Protein AF-A0A4S8NZJ7-F1 (afdb_monomer_lite)

Radius of gyration: 27.05 Å; chains: 1; bounding box: 41×64×67 Å

pLDDT: mean 71.02, std 15.76, range [44.41, 94.88]

Organism: NCBI:txid1210932

Structure (mmCIF, N/CA/C/O backbone):
data_AF-A0A4S8NZJ7-F1
#
_entry.id   AF-A0A4S8NZJ7-F1
#
loop_
_atom_site.group_PDB
_atom_site.id
_atom_site.type_symbol
_atom_site.label_atom_id
_atom_site.label_alt_id
_atom_site.label_comp_id
_atom_site.label_asym_id
_atom_site.label_entity_id
_atom_site.label_seq_id
_atom_site.pdbx_PDB_ins_code
_atom_site.Cartn_x
_atom_site.Cartn_y
_atom_site.Cartn_z
_atom_site.occupancy
_atom_site.B_iso_or_equiv
_atom_site.auth_seq_id
_atom_site.auth_comp_id
_atom_site.auth_asym_id
_atom_site.auth_atom_id
_atom_site.pdbx_PDB_model_num
ATOM 1 N N . MET A 1 1 ? -6.279 -45.216 -19.627 1.00 56.88 1 MET A N 1
ATOM 2 C CA . MET A 1 1 ? -6.843 -45.338 -18.262 1.00 56.88 1 MET A CA 1
ATOM 3 C C . MET A 1 1 ? -6.070 -44.572 -17.170 1.00 56.88 1 MET A C 1
ATOM 5 O O . MET A 1 1 ? -6.439 -44.696 -16.018 1.00 56.88 1 MET A O 1
ATOM 9 N N . MET A 1 2 ? -5.080 -43.715 -17.474 1.00 56.72 2 MET A N 1
ATOM 10 C CA . MET A 1 2 ? -4.348 -42.943 -16.438 1.00 56.72 2 MET A CA 1
ATOM 11 C C . MET A 1 2 ? -4.965 -41.575 -16.085 1.00 56.72 2 MET A C 1
ATOM 13 O O . MET A 1 2 ? -4.585 -40.968 -15.096 1.00 56.72 2 MET A O 1
ATOM 17 N N . ARG A 1 3 ? -5.942 -41.079 -16.859 1.00 57.44 3 ARG A N 1
ATOM 18 C CA . ARG A 1 3 ? -6.593 -39.777 -16.600 1.00 57.44 3 ARG A CA 1
ATOM 19 C C . ARG A 1 3 ? -7.710 -39.850 -15.552 1.00 57.44 3 ARG A C 1
ATOM 21 O O . ARG A 1 3 ? -7.952 -38.870 -14.862 1.00 57.44 3 ARG A O 1
ATOM 28 N N . LEU A 1 4 ? -8.351 -41.012 -15.404 1.00 55.62 4 LEU A N 1
ATOM 29 C CA . LEU A 1 4 ? -9.416 -41.228 -14.415 1.00 55.62 4 LEU A CA 1
ATOM 30 C C . LEU A 1 4 ? -8.872 -41.326 -12.980 1.00 55.62 4 LEU A C 1
ATOM 32 O O . LEU A 1 4 ? -9.505 -40.825 -12.057 1.00 55.62 4 LEU A O 1
ATOM 36 N N . PHE A 1 5 ? -7.670 -41.883 -12.800 1.00 59.28 5 PHE A N 1
ATOM 37 C CA . PHE A 1 5 ? -7.024 -41.971 -11.486 1.00 59.28 5 PHE A CA 1
ATOM 38 C C . PHE A 1 5 ? -6.636 -40.598 -10.916 1.00 59.28 5 PHE A C 1
ATOM 40 O O . PHE A 1 5 ? -6.776 -40.377 -9.716 1.00 59.28 5 PHE A O 1
ATOM 47 N N . CYS A 1 6 ? -6.219 -39.649 -11.762 1.00 59.28 6 CYS A N 1
ATOM 48 C CA . CYS A 1 6 ? -5.834 -38.310 -11.307 1.00 59.28 6 CYS A CA 1
ATOM 49 C C . CYS A 1 6 ? -7.018 -37.496 -10.762 1.00 59.28 6 CYS A C 1
ATOM 51 O O . CYS A 1 6 ? -6.850 -36.776 -9.784 1.00 59.28 6 CYS A O 1
ATOM 53 N N . VAL A 1 7 ? -8.214 -37.636 -11.347 1.00 62.31 7 VAL A N 1
ATOM 54 C CA . VAL A 1 7 ? -9.413 -36.898 -10.903 1.00 62.31 7 VAL A CA 1
ATOM 55 C C . VAL A 1 7 ? -9.942 -37.441 -9.569 1.00 62.31 7 VAL A C 1
ATOM 57 O O . VAL A 1 7 ? -10.373 -36.674 -8.709 1.00 62.31 7 VAL A O 1
ATOM 60 N N . ALA A 1 8 ? -9.855 -38.758 -9.356 1.00 59.72 8 ALA A N 1
ATOM 61 C CA . ALA A 1 8 ? -10.271 -39.384 -8.102 1.00 59.72 8 ALA A CA 1
ATOM 62 C C . ALA A 1 8 ? -9.360 -38.996 -6.920 1.00 59.72 8 ALA A C 1
ATOM 64 O O . ALA A 1 8 ? -9.852 -38.754 -5.820 1.00 59.72 8 ALA A O 1
ATOM 65 N N . PHE A 1 9 ? -8.047 -38.869 -7.147 1.00 59.16 9 PHE A N 1
ATOM 66 C CA . PHE A 1 9 ? -7.098 -38.502 -6.089 1.00 59.16 9 PHE A CA 1
ATOM 67 C C . PHE A 1 9 ? -7.248 -37.042 -5.630 1.00 59.16 9 PHE A C 1
ATOM 69 O O . PHE A 1 9 ? -7.071 -36.749 -4.450 1.00 59.16 9 PHE A O 1
ATOM 76 N N . THR A 1 10 ? -7.636 -36.124 -6.523 1.00 61.72 10 THR A N 1
ATOM 77 C CA . THR A 1 10 ? -7.858 -34.710 -6.165 1.00 61.72 10 THR A CA 1
ATOM 78 C C . THR A 1 10 ? -9.104 -34.478 -5.310 1.00 61.72 10 THR A C 1
ATOM 80 O O . THR A 1 10 ? -9.144 -33.510 -4.558 1.00 61.72 10 THR A O 1
ATOM 83 N N . LEU A 1 11 ? -10.104 -35.365 -5.379 1.00 59.19 11 LEU A N 1
ATOM 84 C CA . LEU A 1 11 ? -11.339 -35.238 -4.594 1.00 59.19 11 LEU A CA 1
ATOM 85 C C . LEU A 1 11 ? -11.189 -35.716 -3.139 1.00 59.19 11 LEU A C 1
ATOM 87 O O . LEU A 1 11 ? -11.996 -35.345 -2.292 1.00 59.19 11 LEU A O 1
ATOM 91 N N . LEU A 1 12 ? -10.154 -36.505 -2.830 1.00 59.03 12 LEU A N 1
ATOM 92 C CA . LEU A 1 12 ? -9.929 -37.051 -1.485 1.00 59.03 12 LEU A CA 1
ATOM 93 C C . LEU A 1 12 ? -9.163 -36.103 -0.542 1.00 59.03 12 LEU A C 1
ATOM 95 O O . LEU A 1 12 ? -9.140 -36.346 0.660 1.00 59.03 12 LEU A O 1
ATOM 99 N N . PHE A 1 13 ? -8.571 -35.012 -1.043 1.00 57.50 13 PHE A N 1
ATOM 100 C CA . PHE A 1 13 ? -7.710 -34.116 -0.250 1.00 57.50 13 PHE A CA 1
ATOM 101 C C . PHE A 1 13 ? -8.361 -32.795 0.207 1.00 57.50 13 PHE A C 1
ATOM 103 O O . PHE A 1 13 ? -7.684 -31.955 0.797 1.00 57.50 13 PHE A O 1
ATOM 110 N N . SER A 1 14 ? -9.661 -32.580 -0.021 1.00 56.59 14 SER A N 1
ATOM 111 C CA . SER A 1 14 ? -10.312 -31.276 0.213 1.00 56.59 14 SER A CA 1
ATOM 112 C C . SER A 1 14 ? -11.052 -31.091 1.550 1.00 56.59 14 SER A C 1
ATOM 114 O O . SER A 1 14 ? -11.707 -30.067 1.729 1.00 56.59 14 SER A O 1
ATOM 116 N N . SER A 1 15 ? -10.944 -31.994 2.529 1.00 55.88 15 SER A N 1
ATOM 117 C CA . SER A 1 15 ? -11.576 -31.795 3.848 1.00 55.88 15 SER A CA 1
ATOM 118 C C . SER A 1 15 ? -10.601 -31.240 4.896 1.00 55.88 15 SER A C 1
ATOM 120 O O . SER A 1 15 ? -10.192 -31.949 5.813 1.00 55.88 15 SER A O 1
ATOM 122 N N . VAL A 1 16 ? -10.244 -29.957 4.794 1.00 62.84 16 VAL A N 1
ATOM 123 C CA . VAL A 1 16 ? -9.713 -29.202 5.944 1.00 62.84 16 VAL A CA 1
ATOM 124 C C . VAL A 1 16 ? -10.881 -28.574 6.699 1.00 62.84 16 VAL A C 1
ATOM 126 O O . VAL A 1 16 ? -11.439 -27.559 6.288 1.00 62.84 16 VAL A O 1
ATOM 129 N N . ALA A 1 17 ? -11.273 -29.195 7.810 1.00 62.97 17 ALA A N 1
ATOM 130 C CA . ALA A 1 17 ? -12.188 -28.588 8.768 1.00 62.97 17 ALA A CA 1
ATOM 131 C C . ALA A 1 17 ? -11.425 -27.525 9.574 1.00 62.97 17 ALA A C 1
ATOM 133 O O . ALA A 1 17 ? -10.709 -27.841 10.521 1.00 62.97 17 ALA A O 1
ATOM 134 N N . VAL A 1 18 ? -11.556 -26.254 9.192 1.00 61.53 18 VAL A N 1
ATOM 135 C CA . VAL A 1 18 ? -11.123 -25.131 10.033 1.00 61.53 18 VAL A CA 1
ATOM 136 C C . VAL A 1 18 ? -12.219 -24.888 11.069 1.00 61.53 18 VAL A C 1
ATOM 138 O O . VAL A 1 18 ? -13.236 -24.267 10.772 1.00 61.53 18 VAL A O 1
ATOM 141 N N . GLN A 1 19 ? -12.026 -25.382 12.292 1.00 58.59 19 GLN A N 1
ATOM 142 C CA . GLN A 1 19 ? -12.768 -24.878 13.446 1.00 58.59 19 GLN A CA 1
ATOM 143 C C . GLN A 1 19 ? -12.114 -23.568 13.889 1.00 58.59 19 GLN A C 1
ATOM 145 O O . GLN A 1 19 ? -11.059 -23.563 14.518 1.00 58.59 19 GLN A O 1
ATOM 150 N N . ALA A 1 20 ? -12.738 -22.443 13.548 1.00 52.53 20 ALA A N 1
ATOM 151 C CA . ALA A 1 20 ? -12.484 -21.194 14.248 1.00 52.53 20 ALA A CA 1
ATOM 152 C C . ALA A 1 20 ? -13.223 -21.274 15.589 1.00 52.53 20 ALA A C 1
ATOM 154 O O . ALA A 1 20 ? -14.441 -21.111 15.642 1.00 52.53 20 ALA A O 1
ATOM 155 N N . GLY A 1 21 ? -12.494 -21.586 16.663 1.00 52.81 21 GLY A N 1
ATOM 156 C CA . GLY A 1 21 ? -13.017 -21.479 18.019 1.00 52.81 21 GLY A CA 1
ATOM 157 C C . GLY A 1 21 ? -13.484 -20.047 18.268 1.00 52.81 21 GLY A C 1
ATOM 158 O O . GLY A 1 21 ? -12.705 -19.100 18.159 1.00 52.81 21 GLY A O 1
ATOM 159 N N . THR A 1 22 ? -14.768 -19.879 18.564 1.00 50.16 22 THR A N 1
ATOM 160 C CA . THR A 1 22 ? -15.322 -18.615 19.036 1.00 50.16 22 THR A CA 1
ATOM 161 C C . THR A 1 22 ? -14.722 -18.323 20.406 1.00 50.16 22 THR A C 1
ATOM 163 O O . THR A 1 22 ? -15.079 -18.965 21.392 1.00 50.16 22 THR A O 1
ATOM 166 N N . VAL A 1 23 ? -13.798 -17.362 20.483 1.00 44.41 23 VAL A N 1
ATOM 167 C CA . VAL A 1 23 ? -13.422 -16.756 21.764 1.00 44.41 23 VAL A CA 1
ATOM 168 C C . VAL A 1 23 ? -14.628 -15.945 22.218 1.00 44.41 23 VAL A C 1
ATOM 170 O O . VAL A 1 23 ? -14.852 -14.815 21.791 1.00 44.41 23 VAL A O 1
ATOM 173 N N . GLN A 1 24 ? -15.454 -16.586 23.033 1.00 49.00 24 GLN A N 1
ATOM 174 C CA . GLN A 1 24 ? -16.558 -15.973 23.740 1.00 49.00 24 GLN A CA 1
ATOM 175 C C . GLN A 1 24 ? -15.948 -15.128 24.858 1.00 49.00 24 GLN A C 1
ATOM 177 O O . GLN A 1 24 ? -15.594 -15.629 25.921 1.00 49.00 24 GLN A O 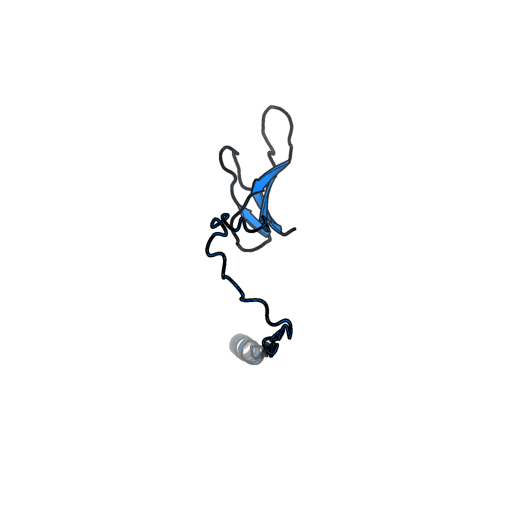1
ATOM 182 N N . SER A 1 25 ? -15.724 -13.844 24.583 1.00 51.91 25 SER A N 1
ATOM 183 C CA . SER A 1 25 ? -15.398 -12.870 25.622 1.00 51.91 25 SER A CA 1
ATOM 184 C C . SER A 1 25 ? -16.667 -12.559 26.415 1.00 51.91 25 SER A C 1
ATOM 186 O O . SER A 1 25 ? -17.287 -11.519 26.219 1.00 51.91 25 SER A O 1
ATOM 188 N N . ASP A 1 26 ? -17.048 -13.478 27.302 1.00 51.22 26 ASP A N 1
ATOM 189 C CA . ASP A 1 26 ? -17.940 -13.195 28.428 1.00 51.22 26 ASP A CA 1
ATOM 190 C C . ASP A 1 26 ? -17.159 -12.339 29.436 1.00 51.22 26 ASP A C 1
ATOM 192 O O . ASP A 1 26 ? -16.576 -12.825 30.404 1.00 51.22 26 ASP A O 1
ATOM 196 N N . ALA A 1 27 ? -17.066 -11.039 29.159 1.00 61.91 27 ALA A N 1
ATOM 197 C CA . ALA A 1 27 ? -16.664 -10.067 30.162 1.00 61.91 27 ALA A CA 1
ATOM 198 C C . ALA A 1 27 ? -17.948 -9.562 30.839 1.00 61.91 27 ALA A C 1
ATOM 200 O O . ALA A 1 27 ? -18.752 -8.911 30.165 1.00 61.91 27 ALA A O 1
ATOM 201 N N . PRO A 1 28 ? -18.185 -9.846 32.135 1.00 59.38 28 PRO A N 1
ATOM 202 C CA . PRO A 1 28 ? -19.327 -9.268 32.828 1.00 59.38 28 PRO A CA 1
ATOM 203 C C . PRO A 1 28 ? -19.189 -7.737 32.836 1.00 59.38 28 PRO A C 1
ATOM 205 O O . PRO A 1 28 ? -18.071 -7.228 32.989 1.00 59.38 28 PRO A O 1
ATOM 208 N N . PRO A 1 29 ? -20.287 -6.973 32.681 1.00 59.47 29 PRO A N 1
ATOM 209 C CA . PRO A 1 29 ? -20.232 -5.535 32.872 1.00 59.47 29 PRO A CA 1
ATOM 210 C C . PRO A 1 29 ? -19.851 -5.282 34.331 1.00 59.47 29 PRO A C 1
ATOM 212 O O . PRO A 1 29 ? -20.594 -5.620 35.250 1.00 59.47 29 PRO A O 1
ATOM 2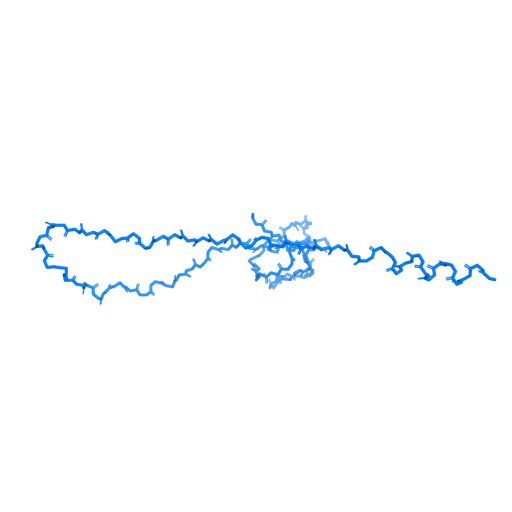15 N N . TYR A 1 30 ? -18.665 -4.724 34.555 1.00 60.66 30 TYR A N 1
ATOM 216 C CA . TYR A 1 30 ? -18.295 -4.253 35.878 1.00 60.66 30 TYR A CA 1
ATOM 217 C C . TYR A 1 30 ? -19.232 -3.087 36.225 1.00 60.66 30 TYR A C 1
ATOM 219 O O . TYR A 1 30 ? -19.290 -2.082 35.517 1.00 60.66 30 TYR A O 1
ATOM 227 N N . VAL A 1 31 ? -20.005 -3.229 37.298 1.00 63.19 31 VAL A N 1
ATOM 228 C CA . VAL A 1 31 ? -20.786 -2.130 37.867 1.00 63.19 31 VAL A CA 1
ATOM 229 C C . VAL A 1 31 ? -19.972 -1.595 39.036 1.00 63.19 31 VAL A C 1
ATOM 231 O O . VAL A 1 31 ? -19.872 -2.241 40.076 1.00 63.19 31 VAL A O 1
ATOM 234 N N . LEU A 1 32 ? -19.337 -0.4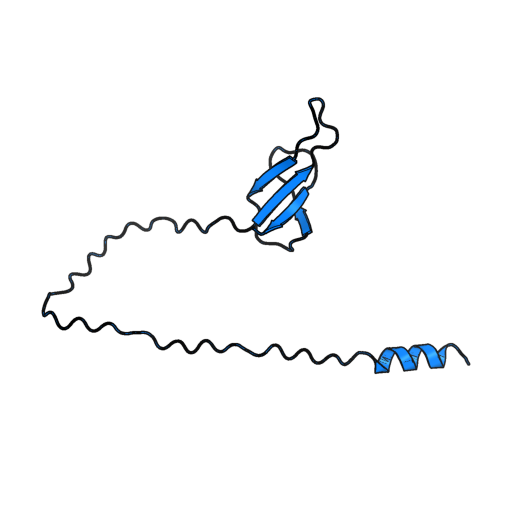36 38.849 1.00 63.94 32 LEU A N 1
ATOM 235 C CA . LEU A 1 32 ? -18.754 0.311 39.962 1.00 63.94 32 LEU A CA 1
ATOM 236 C C . LEU A 1 32 ? -19.906 0.995 40.710 1.00 63.94 32 LEU A C 1
ATOM 238 O O . LEU A 1 32 ? -20.438 1.999 40.243 1.00 63.94 32 LEU A O 1
ATOM 242 N N . ILE A 1 33 ? -20.305 0.436 41.850 1.00 58.41 33 ILE A N 1
ATOM 243 C CA . ILE A 1 33 ? -21.248 1.078 42.770 1.00 58.41 33 ILE A CA 1
ATOM 244 C C . ILE A 1 33 ? -20.423 2.010 43.659 1.00 58.41 33 ILE A C 1
ATOM 246 O O . ILE A 1 33 ? -19.617 1.553 44.467 1.00 58.41 33 ILE A O 1
ATOM 250 N N . ASN A 1 34 ? -20.569 3.317 43.448 1.00 55.94 34 ASN A N 1
ATOM 251 C CA . ASN A 1 34 ? -19.977 4.342 44.301 1.00 55.94 34 ASN A CA 1
ATOM 252 C C . ASN A 1 34 ? -20.929 4.584 45.483 1.00 55.94 34 ASN A C 1
ATOM 254 O O . ASN A 1 34 ? -22.002 5.142 45.287 1.00 55.94 34 ASN A O 1
ATOM 258 N N . ASP A 1 35 ? -20.549 4.144 46.684 1.00 56.62 35 ASP A N 1
ATOM 259 C CA . ASP A 1 35 ? -21.325 4.274 47.935 1.00 56.62 35 ASP A CA 1
ATOM 260 C C . ASP A 1 35 ? -21.166 5.669 48.586 1.00 56.62 35 ASP A C 1
ATOM 262 O O . ASP A 1 35 ? -21.303 5.853 49.794 1.00 56.62 35 ASP A O 1
ATOM 266 N N . SER A 1 36 ? -20.821 6.676 47.779 1.00 57.09 36 SER A N 1
ATOM 267 C CA . SER A 1 36 ? -20.923 8.077 48.173 1.00 57.09 36 SER A CA 1
ATOM 268 C C . SER A 1 36 ? -22.256 8.603 47.679 1.00 57.09 36 SER A C 1
ATOM 270 O O . SER A 1 36 ? -22.529 8.606 46.480 1.00 57.09 36 SER A O 1
ATOM 272 N N . ASN A 1 37 ? -23.063 9.070 48.625 1.00 54.91 37 ASN A N 1
ATOM 273 C CA . ASN A 1 37 ? -24.385 9.669 48.466 1.00 54.91 37 ASN A CA 1
ATOM 274 C C . ASN A 1 37 ? -24.336 11.041 47.747 1.00 54.91 37 ASN A C 1
ATOM 276 O O . ASN A 1 37 ? -25.024 11.986 48.127 1.00 54.91 37 ASN A O 1
ATOM 280 N N . ASP A 1 38 ? -23.482 11.161 46.733 1.00 54.38 38 ASP A N 1
ATOM 281 C CA . ASP A 1 38 ? -23.341 12.329 45.889 1.00 54.38 38 ASP A CA 1
ATOM 282 C C . ASP A 1 38 ? -24.245 12.152 44.677 1.00 54.38 38 ASP A C 1
ATOM 284 O O . ASP A 1 38 ? -24.131 11.207 43.895 1.00 54.38 38 ASP A O 1
ATOM 288 N N . ILE A 1 39 ? -25.171 13.094 44.538 1.00 53.12 39 ILE A N 1
ATOM 289 C CA . ILE A 1 39 ? -26.049 13.245 43.386 1.00 53.12 39 ILE A CA 1
ATOM 290 C C . ILE A 1 39 ? -25.165 13.258 42.134 1.00 53.12 39 ILE A C 1
ATOM 292 O O . ILE A 1 39 ? -24.489 14.250 41.851 1.00 53.12 39 ILE A O 1
ATOM 296 N N . ILE A 1 40 ? -25.174 12.158 41.374 1.00 54.28 40 ILE A N 1
ATOM 297 C CA . ILE A 1 40 ? -24.569 12.092 40.045 1.00 54.28 40 ILE A CA 1
ATOM 298 C C . ILE A 1 40 ? -25.406 13.016 39.164 1.00 54.28 40 ILE A C 1
ATOM 300 O O . ILE A 1 40 ? -26.390 12.618 38.545 1.00 54.28 40 ILE A O 1
ATOM 304 N N . THR A 1 41 ? -25.045 14.294 39.150 1.00 53.97 41 THR A N 1
ATOM 305 C CA . THR A 1 41 ? -25.538 15.219 38.143 1.00 53.97 41 THR A CA 1
ATOM 306 C C . THR A 1 41 ? -24.843 14.782 36.865 1.00 53.97 41 THR A C 1
ATOM 308 O O . THR A 1 41 ? -23.664 15.079 36.670 1.00 53.97 41 THR A O 1
ATOM 311 N N . GLU A 1 42 ? -25.528 13.990 36.036 1.00 55.47 42 GLU A N 1
ATOM 312 C CA . GLU A 1 42 ? -25.067 13.687 34.686 1.00 55.47 42 GLU A CA 1
ATOM 313 C C . GLU A 1 42 ? -24.924 15.015 33.943 1.00 55.47 42 GLU A C 1
ATOM 315 O O . GLU A 1 42 ? -25.875 15.572 33.395 1.00 55.47 42 GLU A O 1
ATOM 320 N N . GLN A 1 43 ? -23.712 15.563 33.974 1.00 53.12 43 GLN A N 1
ATOM 321 C CA . GLN A 1 43 ? -23.323 16.702 33.172 1.00 53.12 43 GLN A CA 1
ATOM 322 C C . GLN A 1 43 ? -23.289 16.212 31.722 1.00 53.12 43 GLN A C 1
ATOM 324 O O . GLN A 1 43 ? -22.263 15.772 31.200 1.00 53.12 43 GLN A O 1
ATOM 329 N N . SER A 1 44 ? -24.463 16.242 31.095 1.00 58.47 44 SER A N 1
ATOM 330 C CA . SER A 1 44 ? -24.759 15.987 29.686 1.00 58.47 44 SER A CA 1
ATOM 331 C C . SER A 1 44 ? -24.110 17.064 28.814 1.00 58.47 44 SER A C 1
ATOM 333 O O . SER A 1 44 ? -24.749 17.897 28.185 1.00 58.47 44 SER A O 1
ATOM 335 N N . GLY A 1 45 ? -22.783 17.099 28.834 1.00 56.81 45 GLY A N 1
ATOM 336 C CA . GLY A 1 45 ? -22.007 18.185 28.253 1.00 56.81 45 GLY A CA 1
ATOM 337 C C . GLY A 1 45 ? -20.614 17.755 27.839 1.00 56.81 45 GLY A C 1
ATOM 338 O O . GLY A 1 45 ? -19.704 18.579 27.822 1.00 56.81 45 GLY A O 1
ATOM 339 N N . ARG A 1 46 ? -20.404 16.472 27.516 1.00 59.84 46 ARG A N 1
ATOM 340 C CA . ARG A 1 46 ? -19.179 16.086 26.818 1.00 59.84 46 ARG A CA 1
ATOM 341 C C . ARG A 1 46 ? -19.390 16.432 25.344 1.00 59.84 46 ARG A C 1
ATOM 343 O O . ARG A 1 46 ? -20.218 15.778 24.716 1.00 59.84 46 ARG A O 1
ATOM 350 N N . PRO A 1 47 ? -18.703 17.451 24.787 1.00 63.94 47 PRO A N 1
ATOM 351 C CA . PRO A 1 47 ? -18.781 17.699 23.358 1.00 63.94 47 PRO A CA 1
AT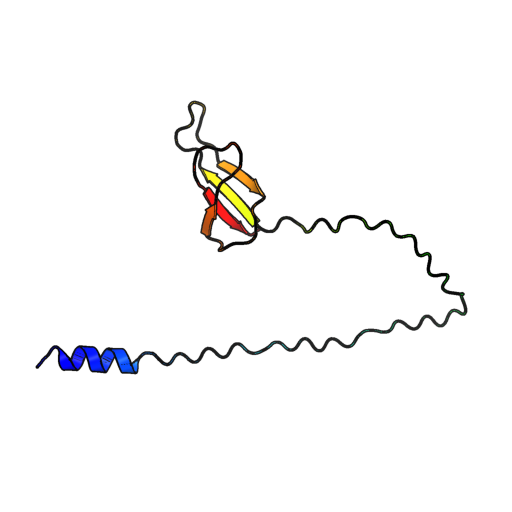OM 352 C C . PRO A 1 47 ? -18.381 16.409 22.656 1.00 63.94 47 PRO A C 1
ATOM 354 O O . PRO A 1 47 ? -17.389 15.781 23.049 1.00 63.94 47 PRO A O 1
ATOM 357 N N . ASP A 1 48 ? -19.179 16.016 21.668 1.00 62.09 48 ASP A N 1
ATOM 358 C CA . ASP A 1 48 ? -18.957 14.860 20.812 1.00 62.09 48 ASP A CA 1
ATOM 359 C C . ASP A 1 48 ? -17.652 15.099 20.042 1.00 62.09 48 ASP A C 1
ATOM 361 O O . ASP A 1 48 ? -17.615 15.606 18.921 1.00 62.09 48 ASP A O 1
ATOM 365 N N . ARG A 1 49 ? -16.520 14.866 20.713 1.00 64.75 49 ARG A N 1
ATOM 366 C CA . ARG A 1 49 ? -15.213 14.950 20.082 1.00 64.75 49 ARG A CA 1
ATOM 367 C C . ARG A 1 49 ? -15.229 13.837 19.052 1.00 64.75 49 ARG A C 1
ATOM 369 O O . ARG A 1 49 ? -15.410 12.684 19.460 1.00 64.75 49 ARG A O 1
ATOM 376 N N . PRO A 1 50 ? -15.046 14.139 17.754 1.00 69.81 50 PRO A N 1
ATOM 377 C CA . PRO A 1 50 ? -14.995 13.099 16.747 1.00 69.81 50 PRO A CA 1
ATOM 378 C C . PRO A 1 50 ? -13.961 12.085 17.223 1.00 69.81 50 PRO A C 1
ATOM 380 O O . PRO A 1 50 ? -12.800 12.433 17.449 1.00 69.81 50 PRO A O 1
ATOM 383 N N . ARG A 1 51 ? -14.403 10.849 17.482 1.00 68.94 51 ARG A N 1
ATOM 384 C CA . ARG A 1 51 ? -13.512 9.742 17.826 1.00 68.94 51 ARG A CA 1
ATOM 385 C C . ARG A 1 51 ? -12.647 9.486 16.596 1.00 68.94 51 ARG A C 1
ATOM 387 O O . ARG A 1 51 ? -12.987 8.656 15.756 1.00 68.94 51 ARG A O 1
ATOM 394 N N . ILE A 1 52 ? -11.554 10.237 16.469 1.00 70.88 52 ILE A N 1
ATOM 395 C CA . ILE A 1 52 ? -10.532 10.032 15.449 1.00 70.88 52 ILE A CA 1
ATOM 396 C C . ILE A 1 52 ? -9.961 8.648 15.734 1.00 70.88 52 ILE A C 1
ATOM 398 O O . ILE A 1 52 ? -9.242 8.439 16.712 1.00 70.88 52 ILE A O 1
ATOM 402 N N . ARG A 1 53 ? -10.360 7.663 14.926 1.00 72.12 53 ARG A N 1
ATOM 403 C CA . ARG A 1 53 ? -9.774 6.329 15.008 1.00 72.12 53 ARG A CA 1
ATOM 404 C C . ARG A 1 53 ? -8.302 6.444 14.604 1.00 72.12 53 ARG A C 1
ATOM 406 O O . ARG A 1 53 ? -8.027 7.067 13.578 1.00 72.12 53 ARG A O 1
ATOM 413 N N . PRO A 1 54 ? -7.371 5.843 15.363 1.00 81.31 54 PRO A N 1
ATOM 414 C CA . PRO A 1 54 ? -5.970 5.810 14.973 1.00 81.31 54 PRO A CA 1
ATOM 415 C C . PRO A 1 54 ? -5.801 5.226 13.570 1.00 81.31 54 PRO A C 1
ATOM 417 O O . PRO A 1 54 ? -6.493 4.273 13.197 1.00 81.31 54 PRO A O 1
ATOM 420 N N . GLN A 1 55 ? -4.869 5.786 12.803 1.00 82.31 55 GLN A N 1
ATOM 421 C CA . GLN A 1 55 ? -4.508 5.257 11.496 1.00 82.31 55 GLN A CA 1
ATOM 422 C C . GLN A 1 55 ? -3.849 3.885 11.681 1.00 82.31 55 GLN A C 1
ATOM 424 O O . GLN A 1 55 ? -2.801 3.785 12.308 1.00 82.31 55 GLN A O 1
ATOM 429 N N . ARG A 1 56 ? -4.463 2.820 11.155 1.00 89.25 56 ARG A N 1
ATOM 430 C CA . ARG A 1 56 ? -3.931 1.443 11.277 1.00 89.25 56 ARG A CA 1
ATOM 431 C C . ARG A 1 56 ? -3.276 0.933 9.997 1.00 89.25 56 ARG A C 1
ATOM 433 O O . ARG A 1 56 ? -2.508 -0.015 10.051 1.00 89.25 56 ARG A O 1
ATOM 440 N N . TYR A 1 57 ? -3.583 1.557 8.863 1.00 92.06 57 TYR A N 1
ATOM 441 C CA . TYR A 1 57 ? -3.133 1.115 7.546 1.00 92.06 57 TYR A CA 1
ATOM 442 C C . TYR A 1 57 ? -2.384 2.231 6.833 1.00 92.06 57 TYR A C 1
ATOM 444 O O . TYR A 1 57 ? -2.864 3.361 6.776 1.00 92.06 57 TYR A O 1
ATOM 452 N N . ILE A 1 58 ? -1.242 1.926 6.242 1.00 94.12 58 ILE A N 1
ATOM 453 C CA . ILE A 1 58 ? -0.470 2.883 5.453 1.00 94.12 58 ILE A CA 1
ATOM 454 C C . ILE A 1 58 ? -0.270 2.346 4.048 1.00 94.12 58 ILE A C 1
ATOM 456 O O . ILE A 1 58 ? -0.121 1.146 3.846 1.00 94.12 58 ILE A O 1
ATOM 460 N N . CYS A 1 59 ? -0.291 3.232 3.067 1.00 94.00 59 CYS A N 1
ATOM 461 C CA . CYS A 1 59 ? 0.110 2.912 1.710 1.00 94.00 59 CYS A CA 1
ATOM 462 C C . CYS A 1 59 ? 1.525 3.430 1.494 1.00 94.00 59 CYS A C 1
ATOM 464 O O . CYS A 1 59 ? 1.743 4.627 1.662 1.00 94.00 59 CYS A O 1
ATOM 466 N N . VAL A 1 60 ? 2.453 2.549 1.127 1.00 93.50 60 VAL A N 1
ATOM 467 C CA . VAL A 1 60 ? 3.836 2.906 0.791 1.00 93.50 60 VAL A CA 1
ATOM 468 C C . VAL A 1 60 ? 3.998 2.790 -0.716 1.00 93.50 60 VAL A C 1
ATOM 470 O O . VAL A 1 60 ? 3.870 1.700 -1.272 1.00 93.50 60 VAL A O 1
ATOM 473 N N . VAL A 1 61 ? 4.223 3.917 -1.387 1.00 91.69 61 VAL A N 1
ATOM 474 C CA . VAL A 1 61 ? 4.426 3.997 -2.837 1.00 91.69 61 VAL A CA 1
ATOM 475 C C . VAL A 1 61 ? 5.902 4.239 -3.117 1.00 91.69 61 VAL A C 1
ATOM 477 O O . VAL A 1 61 ? 6.441 5.276 -2.727 1.00 91.69 61 VAL A O 1
ATOM 480 N N . ASP A 1 62 ? 6.535 3.312 -3.831 1.00 86.75 62 ASP A N 1
ATOM 481 C CA . ASP A 1 62 ? 7.883 3.506 -4.361 1.00 86.75 62 ASP A CA 1
ATOM 482 C C . ASP A 1 62 ? 7.816 4.438 -5.578 1.00 86.75 62 ASP A C 1
ATOM 484 O O . ASP A 1 62 ? 7.200 4.113 -6.595 1.00 86.75 62 ASP A O 1
ATOM 488 N N . GLN A 1 63 ? 8.446 5.612 -5.499 1.00 77.19 63 GLN A N 1
ATOM 489 C CA . GLN A 1 63 ? 8.460 6.587 -6.597 1.00 77.19 63 GLN A CA 1
ATOM 490 C C . GLN A 1 63 ? 9.574 6.311 -7.615 1.00 77.19 63 GLN A C 1
ATOM 492 O O . GLN A 1 63 ? 10.301 7.218 -8.032 1.00 77.19 63 GLN A O 1
ATOM 497 N N . SER A 1 64 ? 9.743 5.050 -8.018 1.00 66.25 64 SER A N 1
ATOM 498 C CA . SER A 1 64 ? 10.736 4.692 -9.030 1.00 66.25 64 SER A CA 1
ATOM 499 C C . SER A 1 64 ? 10.407 5.404 -10.348 1.00 66.25 64 SER A C 1
ATOM 501 O O . SER A 1 64 ? 9.375 5.125 -10.957 1.00 66.25 64 SER A O 1
ATOM 503 N N . GLY A 1 65 ? 11.271 6.326 -10.782 1.00 61.41 65 GLY A N 1
ATOM 504 C CA . GLY A 1 65 ? 11.122 7.055 -12.048 1.00 61.41 65 GLY A CA 1
ATOM 505 C C . GLY A 1 65 ? 10.783 8.545 -11.933 1.00 61.41 65 GLY A C 1
ATOM 506 O O . GLY A 1 65 ? 10.692 9.205 -12.966 1.00 61.41 65 GLY A O 1
ATOM 507 N N . ASN A 1 66 ? 10.639 9.107 -10.726 1.00 60.41 66 ASN A N 1
ATOM 508 C CA . ASN A 1 66 ? 10.525 10.562 -10.576 1.00 60.41 66 ASN A CA 1
ATOM 509 C C . ASN A 1 66 ? 11.878 11.257 -10.830 1.00 60.41 66 ASN A C 1
ATOM 511 O O . ASN A 1 66 ? 12.903 10.902 -10.240 1.00 60.41 66 ASN A O 1
ATOM 515 N N . ILE A 1 67 ? 11.862 12.274 -11.701 1.00 57.12 67 ILE A N 1
ATOM 516 C CA . ILE A 1 67 ? 12.995 13.165 -11.996 1.00 57.12 67 ILE A CA 1
ATOM 517 C C . ILE A 1 67 ? 13.280 13.975 -10.722 1.00 57.12 67 ILE A C 1
ATOM 519 O O . ILE A 1 67 ? 12.622 14.975 -10.459 1.00 57.12 67 ILE A O 1
ATOM 523 N N . GLY A 1 68 ? 14.197 13.493 -9.882 1.00 62.41 68 GLY A N 1
ATOM 524 C CA . GLY A 1 68 ? 14.503 14.115 -8.586 1.00 62.41 68 GLY A CA 1
ATOM 525 C C . GLY A 1 68 ? 14.937 13.160 -7.471 1.00 62.41 68 GLY A C 1
ATOM 526 O O . GLY A 1 68 ? 15.396 13.628 -6.436 1.00 62.41 68 GLY A O 1
ATOM 527 N N . GLY A 1 69 ? 14.857 11.842 -7.684 1.00 55.72 69 GLY A N 1
ATOM 528 C CA . GLY A 1 69 ? 15.351 10.840 -6.734 1.00 55.72 69 GLY A CA 1
ATOM 529 C C . GLY A 1 69 ? 14.236 9.939 -6.210 1.00 55.72 69 GLY A C 1
ATOM 530 O O . GLY A 1 69 ? 13.199 10.407 -5.746 1.00 55.72 69 GLY A O 1
ATOM 531 N N . GLY A 1 70 ? 14.448 8.626 -6.325 1.00 67.44 70 GLY A N 1
ATOM 532 C CA . GLY A 1 70 ? 13.502 7.602 -5.892 1.00 67.44 70 GLY A CA 1
ATOM 533 C C . GLY A 1 70 ? 13.408 7.545 -4.371 1.00 67.44 70 GLY A C 1
ATOM 534 O O . GLY A 1 70 ? 14.306 7.029 -3.713 1.00 67.44 70 GLY A O 1
ATOM 535 N N . GLY A 1 71 ? 12.316 8.077 -3.830 1.00 78.00 71 GLY A N 1
ATOM 536 C CA . GLY A 1 71 ? 11.940 7.949 -2.426 1.00 78.00 71 GLY A CA 1
ATOM 537 C C . GLY A 1 71 ? 10.668 7.122 -2.249 1.00 78.00 71 GLY A C 1
ATOM 538 O O . GLY A 1 71 ? 9.924 6.873 -3.202 1.00 78.00 71 GLY A O 1
ATOM 539 N N . GLN A 1 72 ? 10.410 6.716 -1.008 1.00 85.88 72 GLN A N 1
ATOM 540 C CA . GLN A 1 72 ? 9.135 6.129 -0.607 1.00 85.88 72 GLN A CA 1
ATOM 541 C C . GLN A 1 72 ? 8.202 7.226 -0.113 1.00 85.88 72 GLN A C 1
ATOM 543 O O . GLN A 1 72 ? 8.578 8.030 0.740 1.00 85.88 72 GLN A O 1
ATOM 548 N N . VAL A 1 73 ? 6.976 7.250 -0.633 1.00 89.19 73 VAL A N 1
ATOM 549 C CA . VAL A 1 73 ? 5.919 8.121 -0.115 1.00 89.19 73 VAL A CA 1
ATOM 550 C C . VAL A 1 73 ? 4.890 7.295 0.624 1.00 89.19 73 VAL A C 1
ATOM 552 O O . VAL A 1 73 ? 4.331 6.341 0.085 1.00 89.19 73 VAL A O 1
ATOM 555 N N . THR A 1 74 ? 4.616 7.715 1.854 1.00 90.75 74 THR A N 1
ATOM 556 C CA . THR A 1 74 ? 3.648 7.067 2.731 1.00 90.75 74 THR A CA 1
ATOM 557 C C . THR A 1 74 ? 2.403 7.933 2.854 1.00 90.75 74 THR A C 1
ATOM 559 O O . THR A 1 74 ? 2.504 9.121 3.158 1.00 90.75 74 THR A O 1
ATOM 562 N N . CYS A 1 75 ? 1.220 7.348 2.655 1.00 91.44 75 CYS A N 1
ATOM 563 C CA . CYS A 1 75 ? -0.051 8.026 2.905 1.00 91.44 75 CYS A CA 1
ATOM 564 C C . CYS A 1 75 ? -1.018 7.178 3.753 1.00 91.44 75 CYS A C 1
ATOM 566 O O . CYS A 1 75 ? -0.936 5.944 3.748 1.00 91.44 75 CYS A O 1
ATOM 568 N N . PRO A 1 76 ? -1.961 7.817 4.472 1.00 92.06 76 PRO A N 1
ATOM 569 C CA . PRO A 1 76 ? -3.038 7.119 5.167 1.00 92.06 76 PRO A CA 1
ATOM 570 C C . PRO A 1 76 ? -3.881 6.296 4.189 1.00 92.06 76 PRO A C 1
ATOM 572 O O . PRO A 1 76 ? -4.289 6.797 3.141 1.00 92.06 76 PRO A O 1
ATOM 575 N N . ALA A 1 77 ? -4.181 5.047 4.539 1.00 91.50 77 ALA A N 1
ATOM 576 C CA . ALA A 1 77 ? -4.987 4.164 3.707 1.00 91.50 77 ALA A CA 1
ATOM 577 C C . ALA A 1 77 ? -6.233 3.645 4.435 1.00 91.50 77 ALA A C 1
ATOM 579 O O . ALA A 1 77 ? -6.288 3.559 5.663 1.00 91.50 77 ALA A O 1
ATOM 580 N N . LYS A 1 78 ? -7.260 3.289 3.659 1.00 88.69 78 LYS A N 1
ATOM 581 C CA . LYS A 1 78 ? -8.450 2.608 4.182 1.00 88.69 78 LYS A CA 1
ATOM 582 C C . LYS A 1 78 ? -8.122 1.136 4.491 1.00 88.69 78 LYS A C 1
ATOM 584 O O . LYS A 1 78 ? -7.225 0.582 3.854 1.00 88.69 78 LYS A O 1
ATOM 589 N N . PRO A 1 79 ? -8.853 0.491 5.420 1.00 87.94 79 PRO A N 1
ATOM 590 C CA . PRO A 1 79 ? -8.714 -0.939 5.669 1.00 87.94 79 PRO A CA 1
ATOM 591 C C . PRO A 1 79 ? -8.915 -1.748 4.386 1.00 87.94 79 PRO A C 1
ATOM 593 O O . PRO A 1 79 ? -9.923 -1.592 3.697 1.00 87.94 79 PRO A O 1
ATOM 596 N N . ALA A 1 80 ? -7.946 -2.601 4.077 1.00 88.06 80 ALA A N 1
ATOM 597 C CA . ALA A 1 80 ? -7.969 -3.523 2.951 1.00 88.06 80 ALA A CA 1
ATOM 598 C C . ALA A 1 80 ? -6.990 -4.678 3.226 1.00 88.06 80 ALA A C 1
ATOM 600 O O . ALA A 1 80 ? -6.444 -4.805 4.325 1.00 88.06 80 ALA A O 1
ATOM 601 N N . ARG A 1 81 ? -6.778 -5.549 2.237 1.00 90.19 81 ARG A N 1
ATOM 602 C CA . ARG A 1 81 ? -5.837 -6.667 2.352 1.00 90.19 81 ARG A CA 1
ATOM 603 C C . ARG A 1 81 ? -4.402 -6.136 2.449 1.00 90.19 81 ARG A C 1
ATOM 605 O O . ARG A 1 81 ? -3.921 -5.517 1.502 1.00 90.19 81 ARG A O 1
ATOM 612 N N . VAL A 1 82 ? -3.724 -6.385 3.571 1.00 93.75 82 VAL A N 1
ATOM 613 C CA . VAL A 1 82 ? -2.291 -6.077 3.748 1.00 93.75 82 VAL A CA 1
ATOM 614 C C . VAL A 1 82 ? -1.477 -6.795 2.665 1.00 93.75 82 VAL A C 1
ATOM 616 O O . VAL A 1 82 ? -1.796 -7.924 2.295 1.00 93.75 82 VAL A O 1
ATOM 619 N N . GLY A 1 83 ? -0.479 -6.115 2.102 1.00 93.38 83 GLY A N 1
ATOM 620 C CA . GLY A 1 83 ? 0.264 -6.553 0.917 1.00 93.38 83 GLY A CA 1
ATOM 621 C C . GLY A 1 83 ? -0.468 -6.311 -0.410 1.00 93.38 83 GLY A C 1
ATOM 622 O O . GLY A 1 83 ? 0.085 -6.559 -1.477 1.00 93.38 83 GLY A O 1
ATOM 623 N N . GLY A 1 84 ? -1.715 -5.834 -0.372 1.00 94.25 84 GLY A N 1
ATOM 624 C CA . GLY A 1 84 ? -2.464 -5.444 -1.562 1.00 94.25 84 GLY A CA 1
ATOM 625 C C . GLY A 1 84 ? -1.956 -4.137 -2.175 1.00 94.25 84 GLY A C 1
ATOM 626 O O . GLY A 1 84 ? -1.213 -3.381 -1.548 1.00 94.25 84 GLY A O 1
ATOM 627 N N . ARG A 1 85 ? -2.406 -3.842 -3.400 1.00 92.94 85 ARG A N 1
ATOM 628 C CA . ARG A 1 85 ? -2.114 -2.561 -4.053 1.00 92.94 85 ARG A CA 1
ATOM 629 C C . ARG A 1 85 ? -2.934 -1.428 -3.449 1.00 92.94 85 ARG A C 1
ATOM 631 O O . ARG A 1 85 ? -4.129 -1.576 -3.201 1.00 92.94 85 ARG A O 1
ATOM 638 N N . CYS A 1 86 ? -2.306 -0.272 -3.312 1.00 92.94 86 CYS A N 1
ATOM 639 C CA . CYS A 1 86 ? -2.939 0.965 -2.874 1.00 92.94 86 CYS A CA 1
ATOM 640 C C . CYS A 1 86 ? -2.473 2.146 -3.737 1.00 92.94 86 CYS A C 1
ATOM 642 O O . CYS A 1 86 ? -1.513 2.044 -4.504 1.00 92.94 86 CYS A O 1
ATOM 644 N N . ARG A 1 87 ? -3.189 3.269 -3.653 1.00 91.12 87 ARG A N 1
ATOM 645 C CA . ARG A 1 87 ? -2.844 4.517 -4.344 1.00 91.12 87 ARG A CA 1
ATOM 646 C C . ARG A 1 87 ? -2.942 5.676 -3.368 1.00 91.12 87 ARG A C 1
ATOM 648 O O . ARG A 1 87 ? -3.877 5.722 -2.570 1.00 91.12 87 ARG A O 1
ATOM 655 N N . CYS A 1 88 ? -2.002 6.604 -3.471 1.00 89.44 88 CYS A N 1
ATOM 656 C CA . CYS A 1 88 ? -2.025 7.857 -2.732 1.00 89.44 88 CYS A CA 1
ATOM 657 C C . CYS A 1 88 ? -2.551 8.979 -3.629 1.00 89.44 88 CYS A C 1
ATOM 659 O O . CYS A 1 88 ? -2.299 8.992 -4.834 1.00 89.44 88 CYS A O 1
ATOM 661 N N . ALA A 1 89 ? -3.287 9.923 -3.044 1.00 88.31 89 ALA A N 1
ATOM 662 C CA . ALA A 1 89 ? -3.672 11.135 -3.758 1.00 88.31 89 ALA A CA 1
ATOM 663 C C . ALA A 1 89 ? -2.413 11.932 -4.134 1.00 88.31 89 ALA A C 1
ATOM 665 O O . ALA A 1 89 ? -1.478 12.010 -3.340 1.00 88.31 89 ALA A O 1
ATOM 666 N N . ASN A 1 90 ? -2.398 12.514 -5.335 1.00 86.50 90 ASN A N 1
ATOM 667 C CA . ASN A 1 90 ? -1.292 13.328 -5.860 1.00 86.50 90 ASN A CA 1
ATOM 668 C C . ASN A 1 90 ? 0.060 12.600 -5.981 1.00 86.50 90 ASN A C 1
ATOM 670 O O . ASN A 1 90 ? 1.095 13.247 -6.111 1.00 86.50 90 ASN A O 1
ATOM 674 N N . VAL A 1 91 ? 0.061 11.264 -5.963 1.00 85.69 91 VAL A N 1
ATOM 675 C CA . VAL A 1 91 ? 1.254 10.451 -6.217 1.00 85.69 91 VAL A CA 1
ATOM 676 C C . VAL A 1 91 ? 1.023 9.619 -7.468 1.00 85.69 91 VAL A C 1
ATOM 678 O O . VAL A 1 91 ? 0.066 8.847 -7.552 1.00 85.69 91 VAL A O 1
ATOM 681 N N . THR A 1 92 ? 1.920 9.759 -8.438 1.00 85.38 92 THR A N 1
ATOM 682 C CA . THR A 1 92 ? 1.925 8.918 -9.634 1.00 85.38 92 THR A CA 1
ATOM 683 C C . THR A 1 92 ? 2.446 7.533 -9.271 1.00 85.38 92 THR A C 1
ATOM 685 O O . THR A 1 92 ? 3.553 7.397 -8.758 1.00 85.38 92 THR A O 1
ATOM 688 N N . GLY A 1 93 ? 1.647 6.502 -9.544 1.00 84.56 93 GLY A N 1
ATOM 689 C CA . GLY A 1 93 ? 2.016 5.107 -9.312 1.00 84.56 93 GLY A CA 1
ATOM 690 C C . GLY A 1 93 ? 1.064 4.368 -8.375 1.00 84.56 93 GLY A C 1
ATOM 691 O O . GLY A 1 93 ? -0.015 4.844 -8.017 1.00 84.56 93 GLY A O 1
ATOM 692 N N . SER A 1 94 ? 1.456 3.150 -8.012 1.00 89.06 94 SER A N 1
ATOM 693 C CA . SER A 1 94 ? 0.761 2.327 -7.023 1.00 89.06 94 SER A CA 1
ATOM 694 C C . SER A 1 94 ? 1.755 1.801 -6.009 1.00 89.06 94 SER A C 1
ATOM 696 O O . SER A 1 94 ? 2.865 1.437 -6.383 1.00 89.06 94 SER A O 1
ATOM 698 N N . GLY A 1 95 ? 1.325 1.729 -4.759 1.00 92.25 95 GLY A N 1
ATOM 699 C CA . GLY A 1 95 ? 2.115 1.218 -3.655 1.00 92.25 95 GLY A CA 1
ATOM 700 C C . GLY A 1 95 ? 1.561 -0.071 -3.076 1.00 92.25 95 GLY A C 1
ATOM 701 O O . GLY A 1 95 ? 0.616 -0.664 -3.611 1.00 92.25 95 GLY A O 1
ATOM 702 N N . THR A 1 96 ? 2.128 -0.444 -1.936 1.00 94.38 96 THR A N 1
ATOM 703 C CA . THR A 1 96 ? 1.731 -1.604 -1.144 1.00 94.38 96 THR A CA 1
ATOM 704 C C . THR A 1 96 ? 1.100 -1.155 0.166 1.00 94.38 96 THR A C 1
ATOM 706 O O . THR A 1 96 ? 1.557 -0.214 0.818 1.00 94.38 96 THR A O 1
ATOM 709 N N . LEU A 1 97 ? 0.002 -1.808 0.537 1.00 94.88 97 LEU A N 1
ATOM 710 C CA . LEU A 1 97 ? -0.682 -1.563 1.796 1.00 94.88 97 LEU A CA 1
ATOM 711 C C . LEU A 1 97 ? 0.029 -2.294 2.937 1.00 94.88 97 LEU A C 1
ATOM 713 O O . LEU A 1 97 ? 0.154 -3.517 2.906 1.00 94.88 97 LEU A O 1
ATOM 717 N N . HIS A 1 98 ? 0.393 -1.570 3.984 1.00 93.31 98 HIS A N 1
ATOM 718 C CA . HIS A 1 98 ? 0.949 -2.109 5.216 1.00 93.31 98 HIS A CA 1
ATOM 719 C C . HIS A 1 98 ? 0.037 -1.801 6.402 1.00 93.31 98 HIS A C 1
ATOM 721 O O . HIS A 1 98 ? -0.787 -0.885 6.367 1.00 93.31 98 HIS A O 1
ATOM 727 N N . THR A 1 99 ? 0.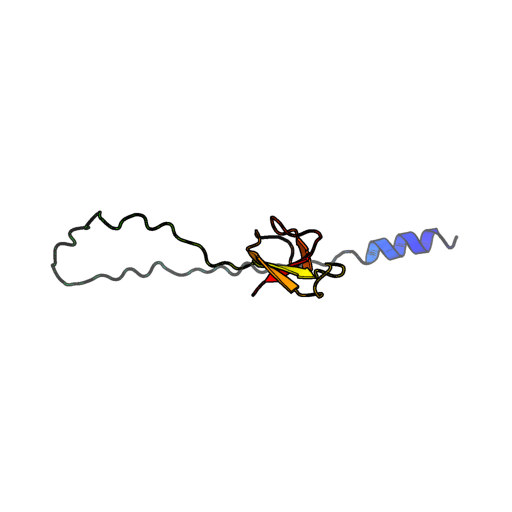190 -2.591 7.455 1.00 93.19 99 THR A N 1
ATOM 728 C CA . THR A 1 99 ? -0.299 -2.269 8.795 1.00 93.19 99 THR A CA 1
ATOM 729 C C . THR A 1 99 ? 0.898 -1.869 9.647 1.00 93.19 99 THR A C 1
ATOM 731 O O . THR A 1 99 ? 2.008 -2.331 9.377 1.00 93.19 99 THR A O 1
ATOM 734 N N . TYR A 1 100 ? 0.665 -1.008 10.635 1.00 82.56 100 TYR A N 1
ATOM 735 C CA . TYR A 1 100 ? 1.593 -0.858 11.757 1.00 82.56 100 TYR A CA 1
ATOM 736 C C . TYR A 1 100 ? 1.619 -2.126 12.610 1.00 82.56 100 TYR A C 1
ATOM 738 O O . TYR A 1 100 ? 0.581 -2.841 12.609 1.00 82.56 100 TYR A O 1
#

Foldseek 3Di:
DVVVVVVVVVVVPPDDDDPPPPPPPPDDPDDDDDPPPDPPPVPPDDPPDPPPDDQFKKWWFFLPPDPPDTDIDIDGDDDDDFQDWDDDPPHPDITGMHGD

Sequence (100 aa):
MMRLFCVAFTLLFSSVAVQAGTVQSDAPPYVLINDSNDIITEQSGRPDRPRIRPQRYICVVDQSGNIGGGGQVTCPAKPAR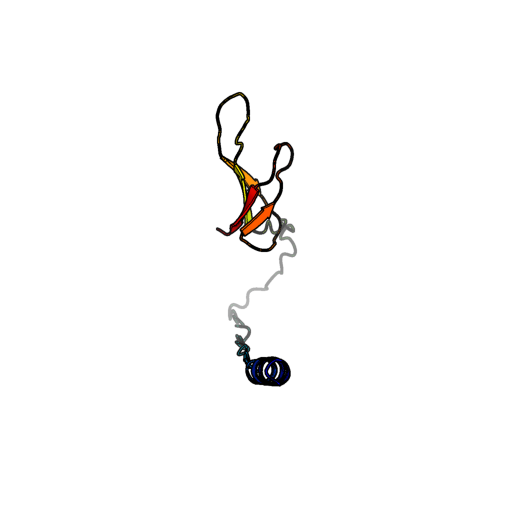VGGRCRCANVTGSGTLHTY

Secondary structure (DSSP, 8-state):
-HHHHHHHHHHSS----------------------S----------------PPP-EEEEEE-TT-TT---EEEEE--S--TTSEE--TT-SS-EEEEE-